Protein AF-A0A949L8G2-F1 (afdb_monomer)

Mean predicted aligned error: 5.42 Å

Nearest PDB structures (foldseek):
  8hvr-assembly1_J  TM=3.634E-01  e=2.425E+00  Streptomyces coelicolor A3(2)
  5h9v-assembly2_B  TM=2.723E-01  e=2.425E+00  Mus musculus
  8wzc-assembly1_A  TM=2.731E-01  e=3.905E+00  Homo sapiens
  6sjd-assembly1_B-2  TM=2.667E-01  e=4.790E+00  Homo sapiens
  5h9w-assembly1_A  TM=2.649E-01  e=5.874E+00  Mus musculus

Secondary structure (DSSP, 8-state):
------B--B----GGG--TTHHHHHHHHHHHTT---SBEEEEETTEEEEESSS---BGGGGHHHHHHHHHHHHHTTS--

Foldseek 3Di:
DPPDAFEAAAACPPVVPDDPCPVVVVQVVCVVVVHDGPFAWDADPNDIDGDDDPDPRYVVVCVVVVVVVVVVCVVVVVDD

Sequence (80 aa):
MADTFPFQRIEDTDRTRLVEGAIENLLDSLKWAGISHDEGVFIENGEIVQKGEFGPYIQSERLDIYQSYIHEPIDKGFAY

Radius of gyration: 15.92 Å; Cα contacts (8 Å, |Δi|>4): 75; chains: 1; bounding box: 34×28×44 Å

Solvent-accessible surface area (backbone atoms only — not comparable to full-atom values): 5102 Å² total; per-residue (Å²): 130,83,88,79,80,47,66,44,72,46,86,56,74,64,63,92,72,67,55,91,65,49,68,58,54,49,53,52,50,34,54,72,71,70,55,80,58,78,26,19,75,46,78,56,99,89,39,85,44,73,48,62,94,78,62,76,35,44,47,67,78,39,52,68,61,52,53,66,62,47,50,60,39,41,78,70,67,77,43,133

pLDDT: mean 88.35, std 9.62, range [42.53, 96.06]

Structure (mmCIF, N/CA/C/O backbone):
data_AF-A0A949L8G2-F1
#
_entry.id   AF-A0A949L8G2-F1
#
loop_
_atom_site.group_PDB
_atom_site.id
_atom_site.type_symbol
_atom_site.label_atom_id
_atom_site.label_alt_id
_atom_site.label_comp_id
_atom_site.label_asym_id
_atom_site.label_entity_id
_atom_site.label_seq_id
_atom_site.pdbx_PDB_ins_code
_atom_site.Cartn_x
_atom_site.Cartn_y
_atom_site.Cartn_z
_atom_site.occupancy
_atom_site.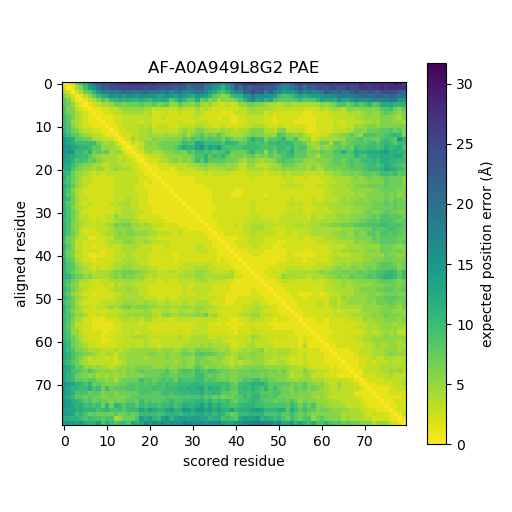B_iso_or_equiv
_atom_site.auth_seq_id
_atom_site.auth_comp_id
_atom_site.auth_asym_id
_atom_site.auth_atom_id
_atom_site.pdbx_PDB_model_num
ATOM 1 N N . MET A 1 1 ? 18.823 13.598 14.396 1.00 42.53 1 MET A N 1
ATOM 2 C CA . MET A 1 1 ? 18.142 12.316 14.123 1.00 42.53 1 MET A CA 1
ATOM 3 C C . MET A 1 1 ? 17.484 12.491 12.771 1.00 42.53 1 MET A C 1
ATOM 5 O O . MET A 1 1 ? 16.957 13.568 12.550 1.00 42.53 1 MET A O 1
ATOM 9 N N . ALA A 1 2 ? 17.634 11.551 11.840 1.00 45.47 2 ALA A N 1
ATOM 10 C CA . ALA A 1 2 ? 16.851 11.614 10.610 1.00 45.47 2 ALA A CA 1
ATOM 11 C C . ALA A 1 2 ? 15.403 11.306 10.996 1.00 45.47 2 ALA A C 1
ATOM 13 O O . ALA A 1 2 ? 15.153 10.246 11.575 1.00 45.47 2 ALA A O 1
ATOM 14 N N . ASP A 1 3 ? 14.494 12.245 10.754 1.00 55.25 3 ASP A N 1
ATOM 15 C CA . ASP A 1 3 ? 13.067 12.026 10.959 1.00 55.25 3 ASP A CA 1
ATOM 16 C C . ASP A 1 3 ? 12.655 10.875 10.033 1.00 55.25 3 ASP 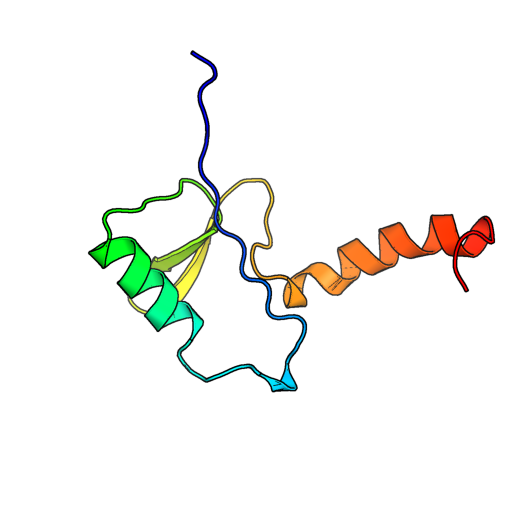A C 1
ATOM 18 O O . ASP A 1 3 ? 12.722 10.976 8.809 1.00 55.25 3 ASP A O 1
ATOM 22 N N . THR A 1 4 ? 12.384 9.712 10.625 1.00 68.50 4 THR A N 1
ATOM 23 C CA . THR A 1 4 ? 11.954 8.521 9.891 1.00 68.50 4 THR A CA 1
ATOM 24 C C . THR A 1 4 ? 10.439 8.561 9.839 1.00 68.50 4 THR A C 1
ATOM 26 O O . THR A 1 4 ? 9.809 8.497 10.890 1.00 68.50 4 THR A O 1
ATOM 29 N N . PHE A 1 5 ? 9.880 8.661 8.636 1.00 76.75 5 PHE A N 1
ATOM 30 C CA . PHE A 1 5 ? 8.441 8.616 8.388 1.00 76.75 5 PHE A CA 1
ATOM 31 C C . PHE A 1 5 ? 8.036 7.171 8.050 1.00 76.75 5 PHE A C 1
ATOM 33 O O . PHE A 1 5 ? 8.313 6.708 6.937 1.00 76.75 5 PHE A O 1
ATOM 40 N N . PRO A 1 6 ? 7.489 6.389 9.000 1.00 85.56 6 PRO A N 1
ATOM 41 C CA . PRO A 1 6 ? 6.985 5.048 8.719 1.00 85.56 6 PRO A CA 1
ATOM 42 C C . PRO A 1 6 ? 5.842 5.082 7.698 1.00 85.56 6 PRO A C 1
ATOM 44 O O . PRO A 1 6 ? 4.887 5.838 7.848 1.00 85.56 6 PRO A O 1
ATOM 47 N N . PHE A 1 7 ? 5.897 4.207 6.693 1.00 90.56 7 PHE A N 1
ATOM 48 C CA . PHE A 1 7 ? 4.821 4.010 5.720 1.00 90.56 7 PHE A CA 1
ATOM 49 C C . PHE A 1 7 ? 4.389 2.542 5.666 1.00 90.56 7 PHE A C 1
ATOM 51 O O . PHE A 1 7 ? 5.158 1.638 6.004 1.00 90.56 7 PHE A O 1
ATOM 58 N N . GLN A 1 8 ? 3.173 2.302 5.186 1.00 94.00 8 GLN A N 1
ATOM 59 C CA . GLN A 1 8 ? 2.636 0.975 4.912 1.00 94.00 8 GLN A CA 1
ATOM 60 C C . GLN A 1 8 ? 2.251 0.855 3.435 1.00 94.00 8 GLN A C 1
ATOM 62 O O . GLN A 1 8 ? 1.661 1.761 2.855 1.00 94.00 8 GLN A O 1
ATOM 67 N N . ARG A 1 9 ? 2.572 -0.285 2.821 1.00 94.31 9 ARG A N 1
ATOM 68 C CA . ARG A 1 9 ? 2.148 -0.629 1.462 1.00 94.31 9 ARG A CA 1
ATOM 69 C C . ARG A 1 9 ? 1.611 -2.054 1.438 1.00 94.31 9 ARG A C 1
ATOM 71 O O . ARG A 1 9 ? 2.208 -2.942 2.044 1.00 94.31 9 ARG A O 1
ATOM 78 N N . ILE A 1 10 ? 0.493 -2.258 0.750 1.00 93.06 10 ILE A N 1
ATOM 79 C CA . ILE A 1 10 ? -0.137 -3.564 0.570 1.00 93.06 10 ILE A CA 1
ATOM 80 C C . ILE A 1 10 ? 0.377 -4.181 -0.729 1.00 93.06 10 ILE A C 1
ATOM 82 O O . ILE A 1 10 ? 0.219 -3.611 -1.807 1.00 93.06 10 ILE A O 1
ATOM 86 N N . GLU A 1 11 ? 0.992 -5.354 -0.614 1.00 90.88 11 GLU A N 1
ATOM 87 C CA . GLU A 1 11 ? 1.555 -6.119 -1.729 1.00 90.88 11 GLU A CA 1
ATOM 88 C C . GLU A 1 11 ? 0.550 -7.211 -2.149 1.00 90.88 11 GLU A C 1
ATOM 90 O O . GLU A 1 11 ? 0.641 -8.362 -1.723 1.00 90.88 11 GLU A O 1
ATOM 95 N N . ASP A 1 12 ? -0.458 -6.838 -2.942 1.00 87.81 12 ASP A N 1
ATOM 96 C CA . ASP A 1 12 ? -1.600 -7.684 -3.338 1.00 87.81 12 ASP A CA 1
ATOM 97 C C . ASP A 1 12 ? -1.523 -8.220 -4.783 1.00 87.81 12 ASP A C 1
ATOM 99 O O . ASP A 1 12 ? -2.528 -8.618 -5.378 1.00 87.81 12 ASP A O 1
ATOM 103 N N . THR A 1 13 ? -0.332 -8.242 -5.382 1.00 83.81 13 THR A N 1
ATOM 104 C CA . THR A 1 13 ? -0.159 -8.647 -6.789 1.00 83.81 13 THR A CA 1
ATOM 105 C C . THR A 1 13 ? -0.384 -10.139 -7.044 1.00 83.81 13 THR A C 1
ATOM 107 O O . THR A 1 13 ? -0.841 -10.500 -8.131 1.00 83.81 13 THR A O 1
ATOM 110 N N . ASP A 1 14 ? -0.164 -11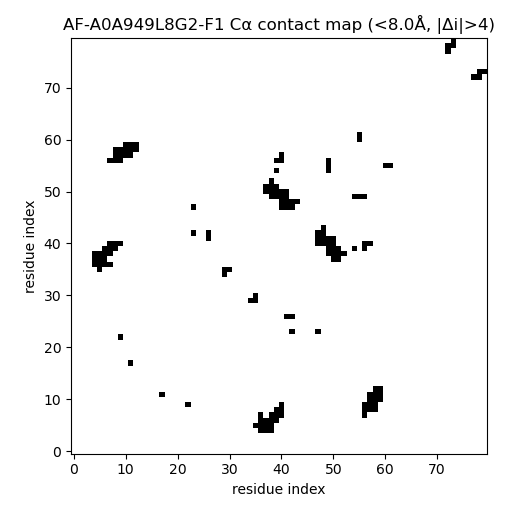.015 -6.055 1.00 83.00 14 ASP A N 1
ATOM 111 C CA . ASP A 1 14 ? -0.577 -12.424 -6.137 1.00 83.00 14 ASP A CA 1
ATOM 112 C C . ASP A 1 14 ? -2.047 -12.585 -5.725 1.00 83.00 14 ASP A C 1
ATOM 114 O O . ASP A 1 14 ? -2.387 -12.988 -4.608 1.00 83.00 14 ASP A O 1
ATOM 118 N N . ARG A 1 15 ? -2.940 -12.286 -6.672 1.00 77.19 15 ARG A N 1
ATOM 119 C CA . ARG A 1 15 ? -4.389 -12.315 -6.439 1.00 77.19 15 ARG A CA 1
ATOM 120 C C . ARG A 1 15 ? -4.938 -13.689 -6.064 1.00 77.19 15 ARG A C 1
ATOM 122 O O . ARG A 1 15 ? -6.010 -13.766 -5.474 1.00 77.19 15 ARG A O 1
ATOM 129 N N . THR A 1 16 ? -4.224 -14.774 -6.372 1.00 81.50 16 THR A N 1
ATOM 130 C CA . THR A 1 16 ? -4.677 -16.137 -6.042 1.00 81.50 16 THR A CA 1
ATOM 131 C C . THR A 1 16 ? -4.647 -16.428 -4.542 1.00 81.50 16 THR A C 1
ATOM 133 O O . THR A 1 16 ? -5.270 -17.387 -4.090 1.00 81.50 16 THR A O 1
ATOM 136 N N . ARG A 1 17 ? -3.945 -15.591 -3.769 1.00 81.62 17 ARG A N 1
ATOM 137 C CA . ARG A 1 17 ? -3.785 -15.710 -2.315 1.00 81.62 17 ARG A CA 1
ATOM 138 C C . ARG A 1 17 ? -4.540 -14.641 -1.534 1.00 81.62 17 ARG A C 1
ATOM 140 O O . ARG A 1 17 ? -4.403 -14.583 -0.314 1.00 81.62 17 ARG A O 1
ATOM 147 N N . LEU A 1 18 ? -5.315 -13.797 -2.216 1.00 80.19 18 LEU A N 1
ATOM 148 C CA . LEU A 1 18 ? -6.111 -12.778 -1.548 1.00 80.19 18 LEU A CA 1
ATOM 149 C C . LEU A 1 18 ? -7.230 -13.435 -0.745 1.00 80.19 18 LEU A C 1
ATOM 151 O O . LEU A 1 18 ? -8.042 -14.191 -1.275 1.00 80.19 18 LEU A O 1
ATOM 155 N N . VAL A 1 19 ? -7.254 -13.123 0.546 1.00 87.69 19 VAL A N 1
ATOM 156 C CA . VAL A 1 19 ? -8.328 -13.498 1.461 1.00 87.69 19 VAL A CA 1
ATOM 157 C C . VAL A 1 19 ? -9.149 -12.243 1.727 1.00 87.69 19 VAL A C 1
ATOM 159 O O . VAL A 1 1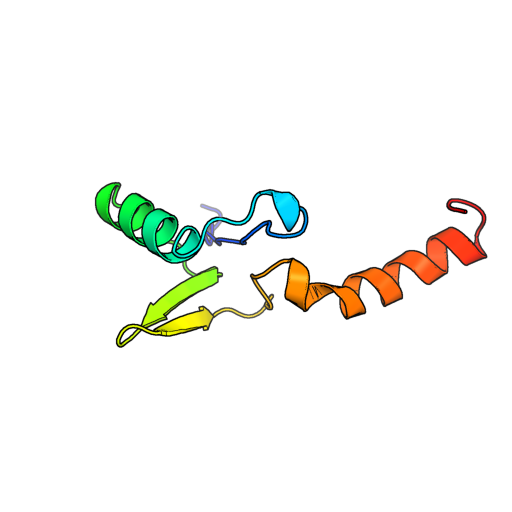9 ? -8.594 -11.189 2.040 1.00 87.69 19 VAL A O 1
ATOM 162 N N . GLU A 1 20 ? -10.466 -12.345 1.578 1.00 88.00 20 GLU A N 1
ATOM 163 C CA . GLU A 1 20 ? -11.387 -11.260 1.917 1.00 88.00 20 GLU A CA 1
ATOM 164 C C . GLU A 1 20 ? -11.188 -10.837 3.382 1.00 88.00 20 GLU A C 1
ATOM 166 O O . GLU A 1 20 ? -11.038 -11.683 4.267 1.00 88.00 20 GLU A O 1
ATOM 171 N N . GLY A 1 21 ? -11.124 -9.531 3.643 1.00 88.50 21 GLY A N 1
ATOM 172 C CA . GLY A 1 21 ? -10.862 -9.004 4.984 1.00 88.50 21 GLY A CA 1
ATOM 173 C C . GLY A 1 21 ? -9.387 -9.026 5.420 1.00 88.50 21 GLY A C 1
ATOM 174 O O . GLY A 1 21 ? -9.079 -8.705 6.568 1.00 88.50 21 GLY A O 1
ATOM 175 N N . ALA A 1 22 ? -8.446 -9.463 4.571 1.00 90.56 22 ALA A N 1
ATOM 176 C CA . ALA A 1 22 ? -7.034 -9.568 4.959 1.00 90.56 22 ALA A CA 1
ATOM 177 C C . ALA A 1 22 ? -6.387 -8.209 5.271 1.00 90.56 22 ALA A C 1
ATOM 179 O O . ALA A 1 22 ? -5.550 -8.132 6.171 1.00 90.56 22 ALA A O 1
ATOM 180 N N . ILE A 1 23 ? -6.768 -7.149 4.550 1.00 91.31 23 ILE A N 1
ATOM 181 C CA . ILE A 1 23 ? -6.221 -5.801 4.758 1.00 91.31 23 ILE A CA 1
ATOM 182 C C . ILE A 1 23 ? -6.705 -5.251 6.101 1.00 91.31 23 ILE A C 1
ATOM 184 O O . ILE A 1 23 ? -5.917 -4.721 6.880 1.00 91.31 23 ILE A O 1
ATOM 188 N N . GLU A 1 24 ? -7.980 -5.442 6.412 1.00 93.56 24 GLU A N 1
ATOM 189 C CA . GLU A 1 24 ? -8.600 -5.017 7.657 1.00 93.56 24 GLU A CA 1
ATOM 190 C C . GLU A 1 24 ? -7.970 -5.740 8.849 1.00 93.56 24 GLU A C 1
ATOM 192 O O . GLU A 1 24 ? -7.514 -5.098 9.795 1.00 93.56 24 GLU A O 1
ATOM 197 N N . ASN A 1 25 ? -7.823 -7.066 8.753 1.00 93.19 25 ASN A N 1
ATOM 198 C CA . ASN A 1 25 ? -7.149 -7.872 9.772 1.00 93.19 25 ASN A CA 1
ATOM 199 C C . ASN A 1 25 ? -5.690 -7.439 9.996 1.00 93.19 25 ASN A C 1
ATOM 201 O O . ASN A 1 25 ? -5.204 -7.445 11.132 1.00 93.19 25 ASN A O 1
ATOM 205 N N . LEU A 1 26 ? -4.976 -7.069 8.927 1.00 93.06 26 LEU A N 1
ATOM 206 C CA . LEU A 1 26 ? -3.616 -6.541 9.020 1.00 93.06 26 LEU A CA 1
ATOM 207 C C . LEU A 1 26 ? -3.594 -5.206 9.776 1.00 93.06 26 LEU A C 1
ATOM 209 O O . LEU A 1 26 ? -2.787 -5.041 10.691 1.00 93.06 26 LEU A O 1
ATOM 213 N N . LEU A 1 27 ? -4.479 -4.273 9.422 1.00 93.44 27 LEU A N 1
ATOM 214 C CA . LEU A 1 27 ? -4.573 -2.955 10.058 1.00 93.44 27 LEU A CA 1
ATOM 215 C C . LEU A 1 27 ? -4.942 -3.064 11.541 1.00 93.44 27 LEU A C 1
ATOM 217 O O . LEU A 1 27 ? -4.320 -2.410 12.382 1.00 93.44 27 LEU A O 1
ATOM 221 N N . ASP A 1 28 ? -5.872 -3.953 11.883 1.00 93.44 28 ASP A N 1
ATOM 222 C CA . ASP A 1 28 ? -6.232 -4.240 13.270 1.00 93.44 28 ASP A CA 1
ATOM 223 C C . ASP A 1 28 ? -5.070 -4.865 14.052 1.00 93.44 28 ASP A C 1
ATOM 225 O O . ASP A 1 28 ? -4.827 -4.496 15.203 1.00 93.44 28 ASP A O 1
ATOM 229 N N . SER A 1 29 ? -4.299 -5.758 13.423 1.00 94.44 29 SER A N 1
ATOM 230 C CA . SER A 1 29 ? -3.115 -6.371 14.040 1.00 94.44 29 SER A CA 1
ATOM 231 C C . SER A 1 29 ? -2.014 -5.346 14.320 1.00 94.44 29 SER A C 1
ATOM 233 O O . SER A 1 29 ? -1.414 -5.365 15.395 1.00 94.44 29 SER A O 1
ATOM 235 N N . LEU A 1 30 ? -1.766 -4.420 13.386 1.00 93.06 30 LEU A N 1
ATOM 236 C CA . LEU A 1 30 ? -0.805 -3.326 13.567 1.00 93.06 30 LEU A CA 1
ATOM 237 C C . LEU A 1 30 ? -1.239 -2.388 14.695 1.00 93.06 30 LEU A C 1
ATOM 239 O O . LEU A 1 30 ? -0.439 -2.071 15.578 1.00 93.06 30 LEU A O 1
ATOM 243 N N . LYS A 1 31 ? -2.524 -2.019 14.722 1.00 92.25 31 LYS A N 1
ATOM 244 C CA . LYS A 1 31 ? -3.112 -1.210 15.793 1.00 92.25 31 LYS A CA 1
ATOM 245 C C . LYS A 1 31 ? -2.990 -1.895 17.152 1.00 92.25 31 LYS A C 1
ATOM 247 O O . LYS A 1 31 ? -2.605 -1.250 18.124 1.00 92.25 31 LYS A O 1
ATOM 252 N N . TRP A 1 32 ? -3.283 -3.194 17.226 1.00 94.62 32 TRP A N 1
ATOM 253 C CA . TRP A 1 32 ? -3.121 -3.989 18.444 1.00 94.62 32 TRP A CA 1
ATOM 254 C C . TRP A 1 32 ? -1.660 -4.035 18.911 1.00 94.62 32 TRP A C 1
ATOM 256 O O . TRP A 1 32 ? -1.393 -3.902 20.104 1.00 94.62 32 TRP A O 1
ATOM 266 N N . ALA A 1 33 ? -0.714 -4.151 17.977 1.00 95.50 33 ALA A N 1
ATOM 267 C CA . ALA A 1 33 ? 0.719 -4.134 18.262 1.00 95.50 33 ALA A CA 1
ATOM 268 C C . ALA A 1 33 ? 1.265 -2.737 18.626 1.00 95.50 33 ALA A C 1
ATOM 270 O O . ALA A 1 33 ? 2.435 -2.620 18.992 1.00 95.50 33 ALA A O 1
ATOM 271 N N . GLY A 1 34 ? 0.451 -1.679 18.525 1.00 93.81 34 GLY A N 1
ATOM 272 C CA . GLY A 1 34 ? 0.881 -0.297 18.746 1.00 93.81 34 GLY A CA 1
ATOM 273 C C . GLY A 1 34 ? 1.804 0.242 17.649 1.00 93.81 34 GLY A C 1
ATOM 274 O O . GLY A 1 34 ? 2.556 1.181 17.897 1.00 93.81 34 GLY A O 1
ATOM 275 N N . ILE A 1 35 ? 1.772 -0.355 16.454 1.00 92.31 35 ILE A N 1
ATOM 276 C CA . ILE A 1 35 ? 2.550 0.082 15.294 1.00 92.31 35 ILE A CA 1
ATOM 277 C C . ILE A 1 35 ? 1.704 1.071 14.493 1.00 92.31 35 ILE A C 1
ATOM 279 O O . ILE A 1 35 ? 0.622 0.730 14.017 1.00 92.31 35 ILE A O 1
ATOM 283 N N . SER A 1 36 ? 2.216 2.287 14.325 1.00 91.81 36 SER A N 1
ATOM 284 C CA . SER A 1 36 ? 1.613 3.332 13.497 1.00 91.81 36 SER A CA 1
ATOM 285 C C . SER A 1 36 ? 2.497 3.669 12.300 1.00 91.81 36 SER A C 1
ATOM 287 O O . SER A 1 36 ? 3.720 3.528 12.352 1.00 91.81 36 SER A O 1
ATOM 289 N N . HIS A 1 37 ? 1.868 4.152 11.238 1.00 93.38 37 HIS A N 1
ATOM 290 C CA . HIS A 1 37 ? 2.516 4.672 10.040 1.00 93.38 37 HIS A CA 1
ATOM 291 C C . HIS A 1 37 ? 1.845 5.990 9.636 1.00 93.38 37 HIS A C 1
ATOM 293 O O . HIS A 1 37 ? 0.649 6.173 9.867 1.00 93.38 37 HIS A O 1
ATOM 299 N N . ASP A 1 38 ? 2.621 6.897 9.053 1.00 93.19 38 ASP A N 1
ATOM 300 C CA . ASP A 1 38 ? 2.183 8.232 8.635 1.00 93.19 38 ASP A CA 1
ATOM 301 C C . ASP A 1 38 ? 1.533 8.204 7.247 1.00 93.19 38 ASP A C 1
ATOM 303 O O . ASP A 1 38 ? 0.615 8.968 6.953 1.00 93.19 38 ASP A O 1
ATOM 307 N N . GLU A 1 39 ? 1.982 7.272 6.409 1.00 95.00 39 GLU A N 1
ATOM 308 C CA . GLU A 1 39 ? 1.491 7.061 5.052 1.00 95.00 39 GLU A CA 1
ATOM 309 C C . GLU A 1 39 ? 1.098 5.598 4.847 1.00 95.00 39 GLU A C 1
ATOM 311 O O . GLU A 1 39 ? 1.672 4.699 5.4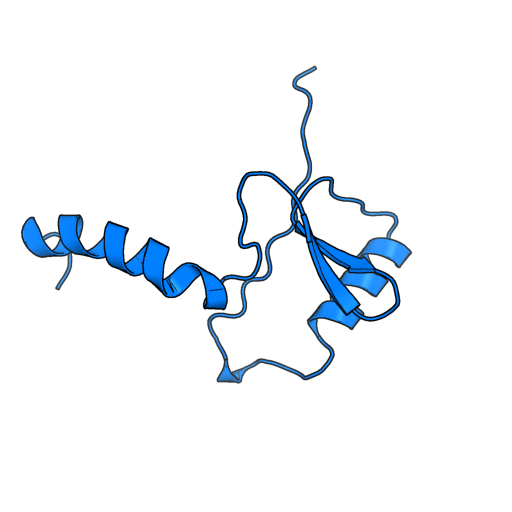64 1.00 95.00 39 GLU A O 1
ATOM 316 N N . GLY A 1 40 ? 0.129 5.332 3.977 1.00 95.44 40 GLY A N 1
ATOM 317 C CA . GLY A 1 40 ? -0.311 3.971 3.691 1.00 95.44 40 GLY A CA 1
ATOM 318 C C . GLY A 1 40 ? -1.816 3.806 3.621 1.00 95.44 40 GLY A C 1
ATOM 319 O O . GLY A 1 40 ? -2.545 4.728 3.246 1.00 95.44 40 GLY A O 1
ATOM 320 N N . VAL A 1 41 ? -2.269 2.604 3.972 1.00 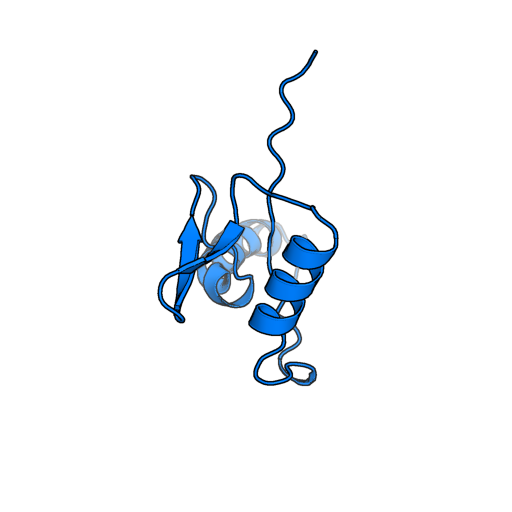96.06 41 VAL A N 1
ATOM 321 C CA . VAL A 1 41 ? -3.681 2.227 4.001 1.00 96.06 41 VAL A CA 1
ATOM 322 C C . VAL A 1 41 ? -4.207 2.336 5.432 1.00 96.06 41 VAL A C 1
ATOM 324 O O . VAL A 1 41 ? -3.525 1.967 6.379 1.00 96.06 41 VAL A O 1
ATOM 327 N N . PHE A 1 42 ? -5.419 2.853 5.609 1.00 95.06 42 PHE A N 1
ATOM 328 C CA . PHE A 1 42 ? -6.060 3.065 6.907 1.00 95.06 42 PHE A CA 1
ATOM 329 C C . PHE A 1 42 ? -7.527 2.634 6.855 1.00 95.06 42 PHE A C 1
ATOM 331 O O . PHE A 1 42 ? -8.118 2.576 5.779 1.00 95.06 42 PHE A O 1
ATOM 338 N N . ILE A 1 43 ? -8.125 2.382 8.024 1.00 93.62 43 ILE A N 1
ATOM 339 C CA . ILE A 1 43 ? -9.581 2.246 8.167 1.00 93.62 43 ILE A CA 1
ATOM 340 C C . ILE A 1 43 ? -10.131 3.552 8.734 1.00 93.62 43 ILE A C 1
ATOM 342 O O . ILE A 1 43 ? -9.803 3.924 9.863 1.00 93.62 43 ILE A O 1
ATOM 346 N N . GLU A 1 44 ? -11.012 4.214 7.989 1.00 93.19 44 GLU A N 1
ATOM 347 C CA . GLU A 1 44 ? -11.740 5.398 8.446 1.00 93.19 44 GLU A CA 1
ATOM 348 C C . GLU A 1 44 ? -13.234 5.217 8.222 1.00 93.19 44 GLU A C 1
ATOM 350 O O . GLU A 1 44 ? -13.674 4.906 7.124 1.00 93.19 44 GLU A O 1
ATOM 355 N N . ASN A 1 45 ? -14.030 5.382 9.282 1.00 92.50 45 ASN A N 1
ATOM 356 C CA . ASN A 1 45 ? -15.483 5.168 9.252 1.00 92.50 45 ASN A CA 1
ATOM 357 C C . ASN A 1 45 ? -15.917 3.794 8.695 1.00 92.50 45 ASN A C 1
ATOM 359 O O . ASN A 1 45 ? -17.024 3.657 8.185 1.00 92.50 45 ASN A O 1
ATOM 363 N N . GLY A 1 46 ? -15.064 2.773 8.831 1.00 89.19 46 GLY A N 1
ATOM 364 C CA . GLY A 1 46 ? -15.317 1.423 8.317 1.00 89.19 46 GLY A CA 1
ATOM 365 C C . GLY A 1 46 ? -14.919 1.214 6.855 1.00 89.19 46 GLY A C 1
ATOM 366 O O . GLY A 1 46 ? -15.144 0.129 6.332 1.00 89.19 46 GLY A O 1
ATOM 367 N N . GLU A 1 47 ? -14.312 2.209 6.210 1.00 92.62 47 GLU A N 1
ATOM 368 C CA . GLU A 1 47 ? -13.850 2.126 4.826 1.00 92.62 47 GLU A CA 1
ATOM 369 C C . GLU A 1 47 ? -12.322 2.140 4.751 1.00 92.62 47 GLU A C 1
ATOM 371 O O . GLU A 1 47 ? -11.644 2.792 5.551 1.00 92.62 47 GLU A O 1
ATOM 376 N N . ILE A 1 48 ? -11.780 1.422 3.766 1.00 92.38 48 ILE A N 1
ATOM 377 C CA . ILE A 1 48 ? -10.355 1.449 3.445 1.00 92.38 48 ILE A CA 1
ATOM 378 C C . ILE A 1 48 ? -10.039 2.759 2.718 1.00 92.38 48 ILE A C 1
ATOM 380 O O . ILE A 1 48 ? -10.568 3.028 1.641 1.00 92.38 48 ILE A O 1
ATOM 384 N N . VAL A 1 49 ? -9.134 3.553 3.287 1.00 95.19 49 VAL A N 1
ATOM 385 C CA . VAL A 1 49 ? -8.649 4.810 2.703 1.00 95.19 49 VAL A CA 1
ATOM 386 C C . VAL A 1 49 ? -7.130 4.795 2.576 1.00 95.19 49 VAL A C 1
ATOM 388 O O . VAL A 1 49 ? -6.434 4.152 3.357 1.00 95.19 49 VAL A O 1
ATOM 391 N N . GLN A 1 50 ? -6.596 5.521 1.597 1.00 96.06 50 GLN A N 1
ATOM 392 C CA . GLN A 1 50 ? -5.158 5.631 1.349 1.00 96.06 50 GLN A CA 1
ATOM 393 C C . GLN A 1 50 ? -4.708 7.078 1.571 1.00 96.06 50 GLN A C 1
ATOM 395 O O . GLN A 1 50 ? -5.350 7.998 1.063 1.00 96.06 50 GLN A O 1
ATOM 400 N N . LYS A 1 51 ? -3.631 7.297 2.336 1.00 95.50 51 LYS A N 1
ATOM 401 C CA . LYS A 1 51 ? -3.130 8.640 2.684 1.00 95.50 51 LYS A CA 1
ATOM 402 C C . LYS A 1 51 ? -1.616 8.738 2.551 1.00 95.50 51 LYS A C 1
ATOM 404 O O . LYS A 1 51 ? -0.910 7.791 2.881 1.00 95.50 51 LYS A O 1
ATOM 409 N N . GLY A 1 52 ? -1.149 9.909 2.124 1.00 93.62 52 GLY A N 1
ATOM 410 C CA . GLY A 1 52 ? 0.264 10.238 1.929 1.00 93.62 52 GLY A CA 1
ATOM 411 C C . GLY A 1 52 ? 0.559 10.718 0.506 1.00 93.62 52 GLY A C 1
ATOM 412 O O . GLY A 1 52 ? -0.322 10.706 -0.356 1.00 93.62 52 GLY A O 1
ATOM 413 N N . GLU A 1 53 ? 1.784 11.182 0.267 1.00 93.25 53 GLU A N 1
ATOM 414 C CA . GLU A 1 53 ? 2.167 11.833 -0.997 1.00 93.25 53 GLU A CA 1
ATOM 415 C C . GLU A 1 53 ? 2.576 10.839 -2.098 1.00 93.25 53 GLU A C 1
ATOM 417 O O . GLU A 1 53 ? 2.543 11.174 -3.281 1.00 93.25 53 GLU A O 1
ATOM 422 N N . PHE A 1 54 ? 2.929 9.604 -1.730 1.00 91.94 54 PHE A N 1
ATOM 423 C CA . PHE A 1 54 ? 3.527 8.605 -2.628 1.00 91.94 54 PHE A CA 1
ATOM 424 C C . PHE A 1 54 ? 2.576 7.463 -3.023 1.00 91.94 54 PHE A C 1
ATOM 426 O O . PHE A 1 54 ? 3.010 6.419 -3.536 1.00 91.94 54 PHE A O 1
ATOM 433 N N . GLY A 1 55 ? 1.273 7.663 -2.806 1.00 90.12 55 GLY A N 1
ATOM 434 C CA . GLY A 1 55 ? 0.230 6.724 -3.205 1.00 90.12 55 GLY A CA 1
ATOM 435 C C . GLY A 1 55 ? 0.196 6.449 -4.721 1.00 90.12 55 GLY A C 1
ATOM 436 O O . GLY A 1 55 ? 0.877 7.124 -5.498 1.00 90.12 55 GLY A O 1
ATOM 437 N N . PRO A 1 56 ? -0.577 5.447 -5.176 1.00 95.31 56 PRO A N 1
ATOM 438 C CA . PRO A 1 56 ? -1.388 4.511 -4.383 1.00 95.31 56 PRO A CA 1
ATOM 439 C C . PRO A 1 56 ? -0.539 3.553 -3.529 1.00 95.31 56 PRO A C 1
ATOM 441 O O . PRO A 1 56 ? 0.536 3.133 -3.948 1.00 95.31 56 PRO A O 1
ATOM 444 N N . TYR A 1 57 ? -0.999 3.185 -2.339 1.00 95.25 57 TYR A N 1
ATOM 445 C CA . TYR A 1 57 ? -0.346 2.245 -1.417 1.00 95.25 57 TYR A CA 1
ATOM 446 C C . TYR A 1 57 ? -0.851 0.800 -1.554 1.00 95.25 57 TYR A C 1
ATOM 448 O O . TYR A 1 57 ? -0.343 -0.083 -0.865 1.00 95.25 57 TYR A O 1
ATOM 456 N N . ILE A 1 58 ? -1.798 0.533 -2.456 1.00 93.88 58 ILE A N 1
ATOM 457 C CA . ILE A 1 58 ? -2.191 -0.819 -2.878 1.00 93.88 58 ILE A CA 1
ATOM 458 C C . ILE A 1 58 ? -1.509 -1.133 -4.210 1.00 93.88 58 ILE A C 1
ATOM 460 O O . ILE A 1 58 ? -1.645 -0.396 -5.185 1.00 93.88 58 ILE A O 1
ATOM 464 N N . GLN A 1 59 ? -0.731 -2.212 -4.258 1.00 92.25 59 GLN A N 1
ATOM 465 C CA . GLN A 1 59 ? 0.152 -2.496 -5.387 1.00 92.25 59 GLN A CA 1
ATOM 466 C C . GLN A 1 59 ? -0.599 -2.799 -6.686 1.00 92.25 59 GLN A C 1
ATOM 468 O O . GLN A 1 59 ? -0.156 -2.388 -7.760 1.00 92.25 59 GLN A O 1
ATOM 473 N N . SER A 1 60 ? -1.737 -3.484 -6.615 1.00 90.94 60 SER A N 1
ATOM 474 C CA . SER A 1 60 ? -2.532 -3.807 -7.798 1.00 90.94 60 SER A CA 1
ATOM 475 C C . SER A 1 60 ? -3.149 -2.575 -8.472 1.00 90.94 60 SER A C 1
ATOM 477 O O . SER A 1 60 ? -3.451 -2.629 -9.664 1.00 90.94 60 SER A O 1
ATOM 479 N N . GLU A 1 61 ? -3.242 -1.446 -7.763 1.00 91.88 61 GLU A N 1
ATOM 480 C CA . GLU A 1 61 ? -3.654 -0.141 -8.302 1.00 91.88 61 GLU A CA 1
ATOM 481 C C . GLU A 1 61 ? -2.499 0.623 -8.972 1.00 91.88 61 GLU A C 1
ATOM 483 O O . GLU A 1 61 ? -2.710 1.657 -9.599 1.00 91.88 61 GLU A O 1
ATOM 488 N N . ARG A 1 62 ? -1.259 0.124 -8.872 1.00 93.06 62 ARG A N 1
ATOM 489 C CA . ARG A 1 62 ? -0.058 0.765 -9.436 1.00 93.06 62 ARG A CA 1
ATOM 490 C C . ARG A 1 62 ? 0.339 0.225 -10.812 1.00 93.06 62 ARG A C 1
ATOM 492 O O . ARG A 1 62 ? 1.432 0.529 -11.289 1.00 93.06 62 ARG A O 1
ATOM 499 N N . LEU A 1 63 ? -0.514 -0.573 -11.457 1.00 87.94 63 LEU A N 1
ATOM 500 C CA . LEU A 1 63 ? -0.182 -1.256 -12.712 1.00 87.94 63 LEU A CA 1
ATOM 501 C C . LEU A 1 63 ? 0.268 -0.285 -13.817 1.00 87.94 63 LEU A C 1
ATOM 503 O O . LEU A 1 63 ? 1.270 -0.546 -14.480 1.00 87.94 63 LEU A O 1
ATOM 507 N N . ASP A 1 64 ? -0.407 0.855 -13.956 1.00 86.94 64 ASP A N 1
ATOM 508 C CA . ASP A 1 64 ? -0.077 1.874 -14.962 1.00 86.94 64 ASP A CA 1
ATOM 509 C C . ASP A 1 64 ? 1.318 2.477 -14.737 1.00 86.94 64 ASP A C 1
ATOM 511 O O . ASP A 1 64 ? 2.080 2.706 -15.679 1.00 86.94 64 ASP A O 1
ATOM 515 N N . ILE A 1 65 ? 1.695 2.665 -13.467 1.00 87.31 65 ILE A N 1
ATOM 516 C CA . ILE A 1 65 ? 3.027 3.136 -13.085 1.00 87.31 65 ILE A CA 1
ATOM 517 C C . ILE A 1 65 ? 4.064 2.106 -13.545 1.00 87.31 65 ILE A C 1
ATOM 519 O O . ILE A 1 65 ? 5.037 2.467 -14.205 1.00 87.31 65 ILE A O 1
ATOM 523 N N . TYR A 1 66 ? 3.844 0.818 -13.270 1.00 85.69 66 TYR A N 1
ATOM 524 C CA . TYR A 1 66 ? 4.767 -0.245 -13.679 1.00 85.69 66 TYR A CA 1
ATOM 525 C C . TYR A 1 66 ? 4.904 -0.374 -15.194 1.00 85.69 66 TYR A C 1
ATOM 527 O O . TYR A 1 66 ? 6.018 -0.565 -15.682 1.00 85.69 66 TYR A O 1
ATOM 535 N N . GLN A 1 67 ? 3.810 -0.214 -15.940 1.00 86.06 67 GLN A N 1
ATOM 536 C CA . GLN A 1 67 ? 3.850 -0.222 -17.402 1.00 86.06 67 GLN A CA 1
ATOM 537 C C . GLN A 1 67 ? 4.738 0.904 -17.944 1.00 86.06 67 GLN A C 1
ATOM 539 O O . GLN A 1 67 ? 5.575 0.660 -18.808 1.00 86.06 67 GLN A O 1
ATOM 544 N N . SER A 1 68 ? 4.655 2.114 -17.383 1.00 86.12 68 SER A N 1
ATOM 545 C CA . SER A 1 68 ? 5.520 3.217 -17.825 1.00 86.12 68 SER A CA 1
ATOM 546 C C . SER A 1 68 ? 7.014 2.930 -17.623 1.00 86.12 68 SER A C 1
ATOM 548 O O . SER A 1 68 ? 7.828 3.270 -18.481 1.00 86.12 68 SER A O 1
ATOM 550 N N . TYR A 1 69 ? 7.373 2.242 -16.536 1.00 87.12 69 TYR A N 1
ATOM 551 C CA . TYR A 1 69 ? 8.761 1.891 -16.240 1.00 87.12 69 TYR A CA 1
ATOM 552 C C . TYR A 1 69 ? 9.277 0.681 -17.020 1.00 87.12 69 TYR A C 1
ATOM 554 O O . TYR A 1 69 ? 10.489 0.561 -17.169 1.00 87.12 69 TYR A O 1
ATOM 562 N N . ILE A 1 70 ? 8.411 -0.217 -17.506 1.00 88.19 70 ILE A N 1
ATOM 563 C CA . ILE A 1 70 ? 8.865 -1.428 -18.209 1.00 88.19 70 ILE A CA 1
ATOM 564 C C . ILE A 1 70 ? 9.179 -1.185 -19.687 1.00 88.19 70 ILE A C 1
ATOM 566 O O . ILE A 1 70 ? 9.973 -1.925 -20.266 1.00 88.19 70 ILE A O 1
ATOM 570 N N . HIS A 1 71 ? 8.631 -0.122 -20.282 1.00 84.38 71 HIS A N 1
ATOM 571 C CA . HIS A 1 71 ? 8.914 0.234 -21.672 1.00 84.38 71 HIS A CA 1
ATOM 572 C C . HIS A 1 71 ? 10.399 0.525 -21.913 1.00 84.38 71 HIS A C 1
ATOM 574 O O . HIS A 1 71 ? 10.982 -0.025 -22.840 1.00 84.38 71 HIS A O 1
ATOM 580 N N . GLU A 1 72 ? 11.051 1.302 -21.046 1.00 87.62 72 GLU A N 1
ATOM 581 C CA . GLU A 1 72 ? 12.462 1.661 -21.232 1.00 87.62 72 GLU A CA 1
ATOM 582 C C . GLU A 1 72 ? 13.415 0.438 -21.210 1.00 87.62 72 GLU A C 1
ATOM 584 O O . GLU A 1 72 ? 14.267 0.332 -22.097 1.00 87.62 72 GLU A O 1
ATOM 589 N N . PRO A 1 73 ? 13.307 -0.510 -20.257 1.00 87.94 73 PRO A N 1
ATOM 590 C CA . PRO A 1 73 ? 14.069 -1.757 -20.287 1.00 87.94 73 PRO A CA 1
ATOM 591 C C . PRO A 1 73 ? 13.785 -2.638 -21.507 1.00 87.94 73 PRO A C 1
ATOM 593 O O . PRO A 1 73 ? 14.729 -3.234 -22.029 1.00 87.94 73 PRO A O 1
ATOM 596 N N . ILE A 1 74 ? 12.528 -2.722 -21.961 1.00 89.69 74 ILE A N 1
ATOM 597 C CA . ILE A 1 74 ? 12.151 -3.485 -23.163 1.00 89.69 74 ILE A CA 1
ATOM 598 C C . ILE A 1 74 ? 12.796 -2.856 -24.403 1.00 89.69 74 ILE A C 1
ATOM 600 O O . ILE A 1 74 ? 13.478 -3.546 -25.160 1.00 89.69 74 ILE A O 1
ATOM 604 N N . ASP A 1 75 ? 12.675 -1.537 -24.566 1.00 89.00 7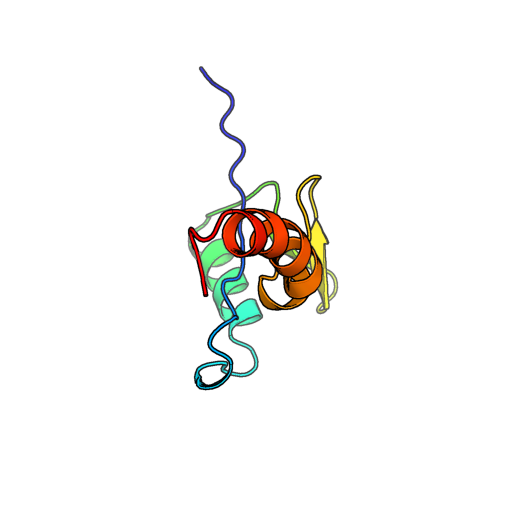5 ASP A N 1
ATOM 605 C CA . ASP A 1 75 ? 13.234 -0.795 -25.702 1.00 89.00 75 ASP A CA 1
ATOM 606 C C . ASP A 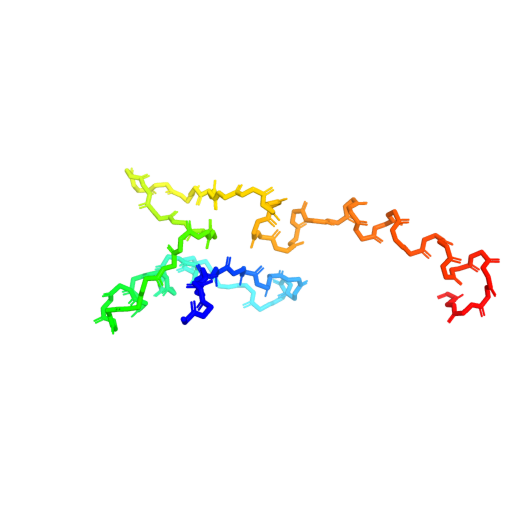1 75 ? 14.766 -0.903 -25.766 1.00 89.00 75 ASP A C 1
ATOM 608 O O . ASP A 1 75 ? 15.361 -0.924 -26.846 1.00 89.00 75 ASP A O 1
ATOM 612 N N . LYS A 1 76 ? 15.424 -1.001 -24.604 1.00 92.50 76 LYS A N 1
ATOM 613 C CA . LYS A 1 76 ? 16.879 -1.183 -24.483 1.00 92.50 76 LYS A CA 1
ATOM 614 C C . LYS A 1 76 ? 17.334 -2.645 -24.577 1.00 92.50 76 LYS A C 1
ATOM 616 O O . LYS A 1 76 ? 18.538 -2.897 -24.540 1.00 92.50 76 LYS A O 1
ATOM 621 N N . GLY A 1 77 ? 16.412 -3.604 -24.690 1.00 90.69 77 GLY A N 1
ATOM 622 C CA . GLY A 1 77 ? 16.718 -5.036 -24.753 1.00 90.69 77 GLY A CA 1
ATOM 623 C C . GLY A 1 77 ? 17.213 -5.643 -23.434 1.00 90.69 77 GLY A C 1
ATOM 624 O O . GLY A 1 77 ? 17.832 -6.705 -23.442 1.00 90.69 77 GLY A O 1
ATOM 625 N N . PHE A 1 78 ? 16.969 -4.979 -22.299 1.00 89.19 78 PHE A N 1
ATOM 626 C CA . PHE A 1 78 ? 17.271 -5.505 -20.961 1.00 89.19 78 PHE A CA 1
ATOM 627 C C . PHE A 1 78 ? 16.161 -6.407 -20.408 1.00 89.19 78 PHE A C 1
ATOM 629 O O . PHE A 1 78 ? 16.401 -7.168 -19.471 1.00 89.19 78 PHE A O 1
ATOM 636 N N . ALA A 1 79 ? 14.965 -6.327 -20.986 1.00 85.38 79 ALA A N 1
ATOM 637 C CA . ALA A 1 79 ? 13.825 -7.193 -20.717 1.00 85.38 79 ALA A CA 1
ATOM 638 C C . ALA A 1 79 ? 13.193 -7.635 -22.047 1.00 85.38 79 ALA A C 1
ATOM 640 O O . ALA A 1 79 ? 13.428 -7.003 -23.080 1.00 85.38 79 ALA A O 1
ATOM 641 N N . TYR A 1 80 ? 12.422 -8.721 -22.018 1.00 73.94 80 TYR A N 1
ATOM 642 C CA . TYR A 1 80 ? 11.705 -9.276 -23.168 1.00 73.94 80 TYR A CA 1
ATOM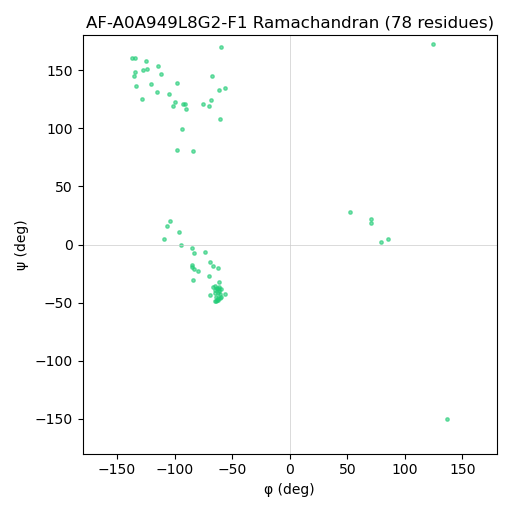 643 C C . TYR A 1 80 ? 10.281 -9.675 -22.784 1.00 73.94 80 TYR A C 1
ATOM 645 O O . TYR A 1 80 ? 10.053 -9.937 -21.579 1.00 73.94 80 TYR A O 1
#